Protein AF-A0A3P8J5N1-F1 (afdb_monomer)

Foldseek 3Di:
DDDDDDDDDDDPDPVVVVVVVVVVVVVVVVVPPPPDWKKWWWKQWPPQGTKIWIGDPQQWIKIDGDPDIWIFSHWDWDADPVRQIWIWTATPQRKIWIARPVVRWIWIDDPPDPDIITIDTPDMDTDDPDPDDDDDDDDD

Structure (mmCIF, N/CA/C/O backbone):
data_AF-A0A3P8J5N1-F1
#
_entry.id   AF-A0A3P8J5N1-F1
#
loop_
_atom_site.group_PDB
_atom_site.id
_atom_site.type_symbol
_atom_site.label_atom_id
_atom_site.label_alt_id
_atom_site.label_comp_id
_atom_site.label_asym_id
_atom_site.label_entity_id
_atom_site.label_seq_id
_atom_site.pdbx_PDB_ins_code
_atom_site.Cartn_x
_atom_site.Cartn_y
_atom_site.Cartn_z
_atom_site.occupancy
_atom_site.B_iso_or_equiv
_atom_site.auth_seq_id
_atom_site.auth_comp_id
_atom_site.auth_asym_id
_atom_site.auth_atom_id
_atom_site.pdbx_PDB_model_num
ATOM 1 N N . MET A 1 1 ? 59.533 19.327 -30.956 1.00 40.34 1 MET A N 1
ATOM 2 C CA . MET A 1 1 ? 58.237 19.207 -30.254 1.00 40.34 1 MET A CA 1
ATOM 3 C C . MET A 1 1 ? 58.450 19.691 -28.824 1.00 40.34 1 MET A C 1
ATOM 5 O O . MET A 1 1 ? 58.924 18.932 -27.988 1.00 40.34 1 MET A O 1
ATOM 9 N N . GLU A 1 2 ? 58.251 20.990 -28.594 1.00 35.62 2 GLU A N 1
ATOM 10 C CA . GLU A 1 2 ? 58.437 21.654 -27.295 1.00 35.62 2 GLU A CA 1
ATOM 11 C C . GLU A 1 2 ? 57.293 21.312 -26.334 1.00 35.62 2 GLU A C 1
ATOM 13 O O . GLU A 1 2 ? 56.121 21.340 -26.710 1.00 35.62 2 GLU A O 1
ATOM 18 N N . ARG A 1 3 ? 57.631 20.986 -25.081 1.00 39.69 3 ARG A N 1
ATOM 19 C CA . ARG A 1 3 ? 56.654 20.823 -24.001 1.00 39.69 3 ARG A CA 1
ATOM 20 C C . ARG A 1 3 ? 56.365 22.188 -23.378 1.00 39.69 3 ARG A C 1
ATOM 22 O O . ARG A 1 3 ? 57.229 22.752 -22.716 1.00 39.69 3 ARG A O 1
ATOM 29 N N . TYR A 1 4 ? 55.143 22.683 -23.552 1.00 40.16 4 TYR A N 1
ATOM 30 C CA . TYR A 1 4 ? 54.635 23.831 -22.803 1.00 40.16 4 TYR A CA 1
ATOM 31 C C . TYR A 1 4 ? 54.429 23.448 -21.331 1.00 40.16 4 TYR A C 1
ATOM 33 O O . TYR A 1 4 ? 53.629 22.567 -21.014 1.00 40.16 4 TYR A O 1
ATOM 41 N N . VAL A 1 5 ? 55.145 24.122 -20.431 1.00 48.50 5 VAL A N 1
ATOM 42 C CA . VAL A 1 5 ? 54.901 24.100 -18.982 1.00 48.50 5 VAL A CA 1
ATOM 43 C C . VAL A 1 5 ? 53.984 25.278 -18.652 1.00 48.50 5 VAL A C 1
ATOM 45 O O . VAL A 1 5 ? 54.343 26.429 -18.887 1.00 48.50 5 VAL A O 1
ATOM 48 N N . ILE A 1 6 ? 52.790 25.000 -18.128 1.00 48.62 6 ILE A N 1
ATOM 49 C CA . ILE A 1 6 ? 51.822 26.019 -17.695 1.00 48.62 6 ILE A CA 1
ATOM 50 C C . ILE A 1 6 ? 52.095 26.333 -16.213 1.00 48.62 6 ILE A C 1
ATOM 52 O O . ILE A 1 6 ? 52.057 25.406 -15.401 1.00 48.62 6 ILE A O 1
ATOM 56 N N . PRO A 1 7 ? 52.348 27.592 -15.811 1.00 45.59 7 PRO A N 1
ATOM 57 C CA . PRO A 1 7 ? 52.518 27.926 -14.404 1.00 45.59 7 PRO A CA 1
ATOM 58 C C . PRO A 1 7 ? 51.145 28.070 -13.731 1.00 45.59 7 PRO A C 1
ATOM 60 O O . PRO A 1 7 ? 50.297 28.852 -14.165 1.00 45.59 7 PRO A O 1
ATOM 63 N N . LEU A 1 8 ? 50.923 27.335 -12.641 1.00 45.78 8 LEU A N 1
ATOM 64 C CA . LEU A 1 8 ? 49.760 27.523 -11.774 1.00 45.78 8 LEU A CA 1
ATOM 65 C C . LEU A 1 8 ? 49.942 28.809 -10.954 1.00 45.78 8 LEU A C 1
ATOM 67 O O . LEU A 1 8 ? 50.757 28.883 -10.036 1.00 45.78 8 LEU A O 1
ATOM 71 N N . LYS A 1 9 ? 49.175 29.842 -11.309 1.00 46.34 9 LYS A N 1
ATOM 72 C CA . LYS A 1 9 ? 49.097 31.117 -10.589 1.00 46.34 9 LYS A CA 1
ATOM 73 C C . LYS A 1 9 ? 48.248 30.931 -9.325 1.00 46.34 9 LYS A C 1
ATOM 75 O O . LYS A 1 9 ? 47.024 30.879 -9.403 1.00 46.34 9 LYS A O 1
ATOM 80 N N . ASN A 1 10 ? 48.891 30.849 -8.160 1.00 53.06 10 ASN A N 1
ATOM 81 C CA . ASN A 1 10 ? 48.206 30.874 -6.866 1.00 53.06 10 ASN A CA 1
ATOM 82 C C . ASN A 1 10 ? 47.587 32.261 -6.630 1.00 53.06 10 ASN A C 1
ATOM 84 O O . ASN A 1 10 ? 48.298 33.243 -6.426 1.00 53.06 10 ASN A O 1
ATOM 88 N N . SER A 1 11 ? 46.257 32.336 -6.664 1.00 55.12 11 SER A N 1
ATOM 89 C CA . SER A 1 11 ? 45.494 33.534 -6.302 1.00 55.12 11 SER A CA 1
ATOM 90 C C . SER A 1 11 ? 45.096 33.456 -4.820 1.00 55.12 11 SER A C 1
ATOM 92 O O . SER A 1 11 ? 44.569 32.421 -4.406 1.00 55.12 11 SER A O 1
ATOM 94 N N . PRO A 1 12 ? 45.302 34.502 -3.997 1.00 57.34 12 PRO A N 1
ATOM 95 C CA . PRO A 1 12 ? 44.881 34.486 -2.601 1.00 57.34 12 PRO A CA 1
ATOM 96 C C . PRO A 1 12 ? 43.357 34.636 -2.533 1.00 57.34 12 PRO A C 1
ATOM 98 O O . PRO A 1 12 ? 42.808 35.726 -2.695 1.00 57.34 12 PRO A O 1
ATOM 101 N N . VAL A 1 13 ? 42.647 33.530 -2.319 1.00 62.47 13 VAL A N 1
ATOM 102 C CA . VAL A 1 13 ? 41.206 33.565 -2.049 1.00 62.47 13 VAL A CA 1
ATOM 103 C C . VAL A 1 13 ? 40.986 34.309 -0.729 1.00 62.47 13 VAL A C 1
ATOM 105 O O . VAL A 1 13 ? 41.476 33.897 0.322 1.00 62.47 13 VAL A O 1
ATOM 108 N N . ASN A 1 14 ? 40.252 35.424 -0.771 1.00 66.75 14 ASN A N 1
ATOM 109 C CA . ASN A 1 14 ? 39.887 36.185 0.421 1.00 66.75 14 ASN A CA 1
ATOM 110 C C . ASN A 1 14 ? 38.872 35.374 1.242 1.00 66.75 14 ASN A C 1
ATOM 112 O O . ASN A 1 14 ? 37.668 35.387 0.972 1.00 66.75 14 ASN A O 1
ATOM 116 N N . TYR A 1 15 ? 39.380 34.647 2.237 1.00 67.50 15 TYR A N 1
ATOM 117 C CA . TYR A 1 15 ? 38.618 33.686 3.035 1.00 67.50 15 TYR A CA 1
ATOM 118 C C . TYR A 1 15 ? 37.354 34.288 3.677 1.00 67.50 15 TYR A C 1
ATOM 120 O O . TYR A 1 15 ? 36.358 33.586 3.834 1.00 67.50 15 TYR A O 1
ATOM 128 N N . LYS A 1 16 ? 37.342 35.596 3.986 1.00 66.12 16 LYS A N 1
ATOM 129 C CA . LYS A 1 16 ? 36.171 36.283 4.563 1.00 66.12 16 LYS A CA 1
ATOM 130 C C . LYS A 1 16 ? 35.008 36.396 3.580 1.00 66.12 16 LYS A C 1
ATOM 132 O O . LYS A 1 16 ? 33.851 36.277 3.982 1.00 66.12 16 LYS A O 1
ATOM 137 N N . ILE A 1 17 ? 35.309 36.634 2.305 1.00 70.12 17 ILE A N 1
ATOM 138 C CA . ILE A 1 17 ? 34.301 36.731 1.243 1.00 70.12 17 ILE A CA 1
ATOM 139 C C . ILE A 1 17 ? 33.722 35.339 0.976 1.00 70.12 17 ILE A C 1
ATOM 141 O O . ILE A 1 17 ? 32.504 35.177 0.937 1.00 70.12 17 ILE A O 1
ATOM 145 N N . PHE A 1 18 ? 34.584 34.321 0.915 1.00 69.25 18 PHE A N 1
ATOM 146 C CA . PHE A 1 18 ? 34.182 32.924 0.740 1.00 69.25 18 PHE A CA 1
ATOM 147 C C . PHE A 1 18 ? 33.252 32.429 1.865 1.00 69.25 18 PHE A C 1
ATOM 149 O O . PHE A 1 18 ? 32.214 31.828 1.593 1.00 69.25 18 PHE A O 1
ATOM 156 N N . MET A 1 19 ? 33.550 32.766 3.125 1.00 70.31 19 MET A N 1
ATOM 157 C CA . MET A 1 19 ? 32.730 32.361 4.277 1.00 70.31 19 MET A CA 1
ATOM 158 C C . MET A 1 19 ? 31.331 33.004 4.279 1.00 70.31 19 MET A C 1
ATOM 160 O O . MET A 1 19 ? 30.352 32.350 4.636 1.00 70.31 19 MET A O 1
ATOM 164 N N . LYS A 1 20 ? 31.208 34.265 3.833 1.00 73.81 20 LYS A N 1
ATOM 165 C CA . LYS A 1 20 ? 29.906 34.944 3.679 1.00 73.81 20 LYS A CA 1
ATOM 166 C C . LYS A 1 20 ? 29.035 34.296 2.605 1.00 73.81 20 LYS A C 1
ATOM 168 O O . LYS A 1 20 ? 27.832 34.165 2.815 1.00 73.81 20 LYS A O 1
ATOM 173 N N . PHE A 1 21 ? 29.627 33.867 1.490 1.00 78.69 21 PHE A N 1
ATOM 174 C CA . PHE A 1 21 ? 28.886 33.168 0.439 1.00 78.69 21 PHE A CA 1
ATOM 175 C C . PHE A 1 21 ? 28.350 31.813 0.917 1.00 78.69 21 PHE A C 1
ATOM 177 O O . PHE A 1 21 ? 27.196 31.509 0.637 1.00 78.69 21 PHE A O 1
ATOM 184 N N . ILE A 1 22 ? 29.120 31.052 1.707 1.00 78.00 22 ILE A N 1
ATOM 185 C CA . ILE A 1 22 ? 28.660 29.779 2.301 1.00 78.00 22 ILE A CA 1
ATOM 186 C C . ILE A 1 22 ? 27.473 29.991 3.256 1.00 78.00 22 ILE A C 1
ATOM 188 O O . ILE A 1 22 ? 26.513 29.222 3.249 1.00 78.00 22 ILE A O 1
ATOM 192 N N . LEU A 1 23 ? 27.515 31.043 4.077 1.00 76.44 23 LEU A N 1
ATOM 193 C CA . LEU A 1 23 ? 26.412 31.379 4.984 1.00 76.44 23 LEU A CA 1
ATOM 194 C C . LEU A 1 23 ? 25.136 31.761 4.220 1.00 76.44 23 LEU A C 1
ATOM 196 O O . LEU A 1 23 ? 24.050 31.315 4.591 1.00 76.44 23 LEU A O 1
ATOM 200 N N . LEU A 1 24 ? 25.262 32.540 3.139 1.00 77.19 24 LEU A N 1
ATOM 201 C CA . LEU A 1 24 ? 24.116 32.933 2.316 1.00 77.19 24 LEU A CA 1
ATOM 202 C C . LEU A 1 24 ? 23.488 31.736 1.585 1.00 77.19 24 LEU A C 1
ATOM 204 O O . LEU A 1 24 ? 22.264 31.620 1.547 1.00 77.19 24 LEU A O 1
ATOM 208 N N . THR A 1 25 ? 24.303 30.834 1.029 1.00 74.94 25 THR A N 1
ATOM 209 C CA . THR A 1 25 ? 23.797 29.647 0.319 1.00 74.94 25 THR A CA 1
ATOM 210 C C . THR A 1 25 ? 23.135 28.644 1.264 1.00 74.94 25 THR A C 1
ATOM 212 O O . THR A 1 25 ? 22.118 28.055 0.900 1.00 74.94 25 THR A O 1
ATOM 215 N N . SER A 1 26 ? 23.635 28.506 2.497 1.00 75.31 26 SER A N 1
ATOM 216 C CA . SER A 1 26 ? 23.000 27.690 3.543 1.00 75.31 26 SER A CA 1
ATOM 217 C C . SER A 1 26 ? 21.597 28.195 3.907 1.00 75.31 26 SER A C 1
ATOM 219 O O . SER A 1 26 ? 20.649 27.411 3.982 1.00 75.31 26 SER A O 1
ATOM 221 N N . LEU A 1 27 ? 21.428 29.515 4.057 1.00 74.62 27 LEU A N 1
ATOM 222 C CA . LEU A 1 27 ? 20.147 30.108 4.453 1.00 74.62 27 LEU A CA 1
ATOM 223 C C . LEU A 1 27 ? 19.061 29.945 3.374 1.00 74.62 27 LEU A C 1
ATOM 225 O O . LEU A 1 27 ? 17.898 29.723 3.700 1.00 74.62 27 LEU A O 1
ATOM 229 N N . ILE A 1 28 ? 19.442 29.998 2.094 1.00 72.69 28 ILE A N 1
ATOM 230 C CA . ILE A 1 28 ? 18.522 29.791 0.963 1.00 72.69 28 ILE A CA 1
ATOM 231 C C . ILE A 1 28 ? 18.092 28.315 0.859 1.00 72.69 28 ILE A C 1
ATOM 233 O O . ILE A 1 28 ? 16.948 28.032 0.505 1.00 72.69 28 ILE A O 1
ATOM 237 N N . GLY A 1 29 ? 18.965 27.369 1.225 1.00 65.94 29 GLY A N 1
ATOM 238 C CA . GLY A 1 29 ? 18.667 25.933 1.176 1.00 65.94 29 GLY A CA 1
ATOM 239 C C . GLY A 1 29 ? 17.560 25.473 2.135 1.00 65.94 29 GLY A C 1
ATOM 240 O O . GLY A 1 29 ? 16.858 24.509 1.836 1.00 65.94 29 GLY A O 1
ATOM 241 N N . LEU A 1 30 ? 17.346 26.171 3.257 1.00 63.22 30 LEU A N 1
ATOM 242 C CA . LEU A 1 30 ? 16.352 25.778 4.268 1.00 63.22 30 LEU A CA 1
ATOM 243 C C . LEU A 1 30 ? 14.899 25.914 3.777 1.00 63.22 30 LEU A C 1
ATOM 245 O O . LEU A 1 30 ? 14.046 25.118 4.177 1.00 63.22 30 LEU A O 1
ATOM 249 N N . PHE A 1 31 ? 14.622 26.858 2.870 1.00 60.91 31 PHE A N 1
ATOM 250 C CA . PHE A 1 31 ? 13.277 27.107 2.331 1.00 60.91 31 PHE A CA 1
ATOM 251 C C . PHE A 1 31 ? 12.819 26.077 1.288 1.00 60.91 31 PHE A C 1
ATOM 253 O O . PHE A 1 31 ? 11.641 26.046 0.942 1.00 60.91 31 PHE A O 1
ATOM 260 N N . LEU A 1 32 ? 13.723 25.222 0.801 1.00 58.84 32 LEU A N 1
ATOM 261 C CA . LEU A 1 32 ? 13.417 24.174 -0.179 1.00 58.84 32 LEU A CA 1
ATOM 262 C C . LEU A 1 32 ? 13.146 22.810 0.467 1.00 58.84 32 LEU A C 1
ATOM 264 O O . LEU A 1 32 ? 13.015 21.814 -0.245 1.00 58.84 32 LEU A O 1
ATOM 268 N N . SER A 1 33 ? 13.061 22.739 1.799 1.00 57.31 33 SER A N 1
ATOM 269 C CA . SER A 1 33 ? 12.711 21.491 2.477 1.00 57.31 33 SER A CA 1
ATOM 270 C C . SER A 1 33 ? 11.308 21.065 2.029 1.00 57.31 33 SER A C 1
ATOM 272 O O . SER A 1 33 ? 10.351 21.796 2.298 1.00 57.31 33 SER A O 1
ATOM 274 N N . PRO A 1 34 ? 11.149 19.921 1.333 1.00 57.09 34 PRO A N 1
ATOM 275 C CA . PRO A 1 34 ? 9.841 19.485 0.881 1.00 57.09 34 PRO A CA 1
ATOM 276 C C . PRO A 1 34 ? 8.953 19.317 2.107 1.00 57.09 34 PRO A C 1
ATOM 278 O O . PRO A 1 34 ? 9.303 18.602 3.045 1.00 57.09 34 PRO A O 1
ATOM 281 N N . ALA A 1 35 ? 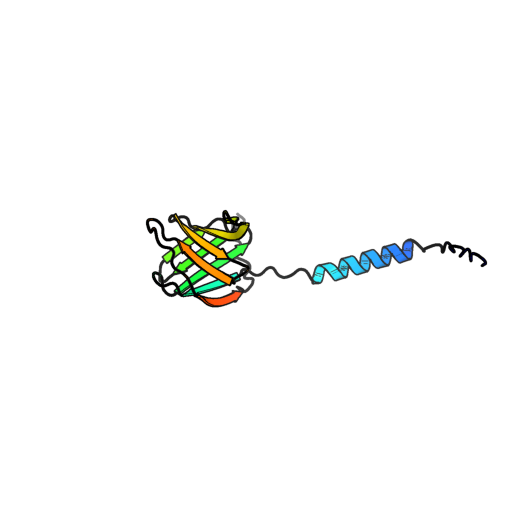7.805 19.987 2.105 1.00 62.25 35 ALA A N 1
ATOM 282 C CA . ALA A 1 35 ? 6.783 19.759 3.104 1.00 62.25 35 ALA A CA 1
ATOM 283 C C . ALA A 1 35 ? 6.355 18.293 2.950 1.00 62.25 35 ALA A C 1
ATOM 285 O O . ALA A 1 35 ? 5.790 17.900 1.927 1.00 62.25 35 ALA A O 1
ATOM 286 N N . TRP A 1 36 ? 6.760 17.443 3.893 1.00 63.12 36 TRP A N 1
ATOM 287 C CA . TRP A 1 36 ? 6.654 16.012 3.684 1.00 63.12 36 TRP A CA 1
ATOM 288 C C . TRP A 1 36 ? 5.203 15.563 3.775 1.00 63.12 36 TRP A C 1
ATOM 290 O O . TRP A 1 36 ? 4.634 15.428 4.859 1.00 63.12 36 TRP A O 1
ATOM 300 N N . ALA A 1 37 ? 4.609 15.292 2.629 1.00 67.75 37 ALA A N 1
ATOM 301 C CA . ALA A 1 37 ? 3.213 14.945 2.569 1.00 67.75 37 ALA A CA 1
ATOM 302 C C . ALA A 1 37 ? 3.017 13.421 2.645 1.00 67.75 37 ALA A C 1
ATOM 304 O O . ALA A 1 37 ? 3.765 12.644 2.050 1.00 67.75 37 ALA A O 1
ATOM 305 N N . SER A 1 38 ? 2.030 12.992 3.434 1.00 87.25 38 SER A N 1
ATOM 306 C CA . SER A 1 38 ? 1.628 11.581 3.488 1.00 87.25 38 SER A CA 1
ATOM 307 C C . SER A 1 38 ? 0.918 11.226 2.186 1.00 87.25 38 SER A C 1
ATOM 309 O O . SER A 1 38 ? 0.217 12.064 1.628 1.00 87.25 38 SER A O 1
ATOM 311 N N . THR A 1 39 ? 1.076 10.007 1.687 1.00 92.56 39 THR A N 1
ATOM 312 C CA . THR A 1 39 ? 0.509 9.606 0.391 1.00 92.56 39 THR A CA 1
ATOM 313 C C . THR A 1 39 ? -0.540 8.526 0.557 1.00 92.56 39 THR A C 1
ATOM 315 O O . THR A 1 39 ? -0.562 7.801 1.550 1.00 92.56 39 THR A O 1
ATOM 318 N N . ALA A 1 40 ? -1.419 8.405 -0.423 1.00 95.44 40 ALA A N 1
ATOM 319 C CA . ALA A 1 40 ? -2.376 7.328 -0.532 1.00 95.44 40 ALA A CA 1
ATOM 320 C C . ALA A 1 40 ? -2.406 6.800 -1.957 1.00 95.44 40 ALA A C 1
ATOM 322 O O . ALA A 1 40 ? -2.249 7.548 -2.922 1.00 95.44 40 ALA A O 1
ATOM 323 N N . VAL A 1 41 ? -2.642 5.500 -2.074 1.00 97.06 41 VAL A N 1
ATOM 324 C CA . VAL A 1 41 ? -2.992 4.863 -3.337 1.00 97.06 41 VAL A CA 1
ATOM 325 C C . VAL A 1 41 ? -4.324 4.150 -3.163 1.00 97.06 41 VAL A C 1
ATOM 327 O O . VAL A 1 41 ? -4.504 3.377 -2.220 1.00 97.06 41 VAL A O 1
ATOM 330 N N . LYS A 1 42 ? -5.265 4.435 -4.057 1.00 97.94 42 LYS A N 1
ATOM 331 C CA . LYS A 1 42 ? -6.531 3.722 -4.172 1.00 97.94 42 LYS A CA 1
ATOM 332 C C . LYS A 1 42 ? -6.363 2.613 -5.200 1.00 97.94 42 LYS A C 1
ATOM 334 O O . LYS A 1 42 ? -5.963 2.861 -6.337 1.00 97.94 42 LYS A O 1
ATOM 339 N N . LEU A 1 43 ? -6.638 1.392 -4.777 1.00 97.94 43 LEU A N 1
ATOM 340 C CA . LEU A 1 43 ? -6.459 0.163 -5.530 1.00 97.94 43 LEU A CA 1
ATOM 341 C C . LEU A 1 43 ? -7.820 -0.480 -5.800 1.00 97.94 43 LEU A C 1
ATOM 343 O O . LEU A 1 43 ? -8.681 -0.504 -4.924 1.00 97.94 43 LEU A O 1
ATOM 347 N N . SER A 1 44 ? -7.983 -1.034 -6.997 1.00 97.12 44 SER A N 1
ATOM 348 C CA . SER A 1 44 ? -9.072 -1.932 -7.370 1.00 97.12 44 SER A CA 1
ATOM 349 C C . SER A 1 44 ? -8.562 -3.366 -7.315 1.00 97.12 44 SER A C 1
ATOM 351 O O . SER A 1 44 ? -7.767 -3.752 -8.167 1.00 97.12 44 SER A O 1
ATOM 353 N N . CYS A 1 45 ? -8.996 -4.142 -6.332 1.00 95.44 45 CYS A N 1
ATOM 354 C CA . CYS A 1 45 ? -8.677 -5.561 -6.167 1.00 95.44 45 CYS A CA 1
ATOM 355 C C . CYS A 1 45 ? -9.925 -6.410 -6.461 1.00 95.44 45 CYS A C 1
ATOM 357 O O . CYS A 1 45 ? -11.048 -5.937 -6.275 1.00 95.44 45 CYS A O 1
ATOM 359 N N . SER A 1 46 ? -9.758 -7.661 -6.881 1.00 92.94 46 SER A N 1
ATOM 360 C CA . SER A 1 46 ? -10.872 -8.561 -7.210 1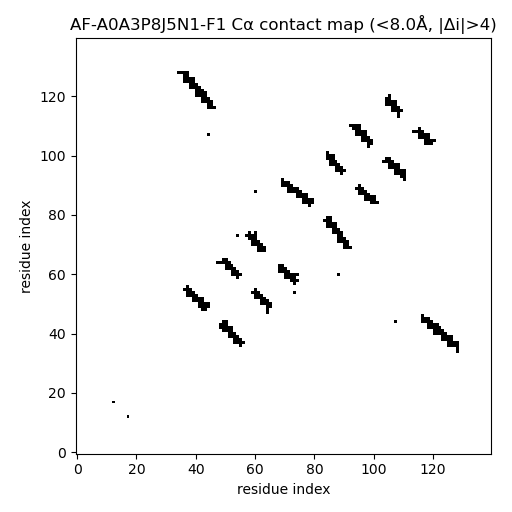.00 92.94 46 SER A CA 1
ATOM 361 C C . SER A 1 46 ? -11.736 -8.890 -5.987 1.00 92.94 46 SER A C 1
ATOM 363 O O . SER A 1 46 ? -12.962 -8.888 -6.080 1.00 92.94 46 SER A O 1
ATOM 365 N N . LEU A 1 47 ? -11.114 -9.137 -4.828 1.00 90.44 47 LEU A N 1
ATOM 366 C CA . LEU A 1 47 ? -11.819 -9.549 -3.604 1.00 90.44 47 LEU A CA 1
ATOM 367 C C . LEU A 1 47 ? -12.362 -8.365 -2.797 1.00 90.44 47 LEU A C 1
ATOM 369 O O . LEU A 1 47 ? -13.529 -8.350 -2.413 1.00 90.44 47 LEU A O 1
ATOM 373 N N . ARG A 1 48 ? -11.523 -7.358 -2.527 1.00 89.88 48 ARG A N 1
ATOM 374 C CA . ARG A 1 48 ? -11.898 -6.198 -1.690 1.00 89.88 48 ARG A CA 1
ATOM 375 C C . ARG A 1 48 ? -12.412 -4.989 -2.466 1.00 89.88 48 ARG A C 1
ATOM 377 O O . ARG A 1 48 ? -12.727 -3.977 -1.843 1.00 89.88 48 ARG A O 1
ATOM 384 N N . GLN A 1 49 ? -12.509 -5.086 -3.792 1.00 92.88 49 GLN A N 1
ATOM 385 C CA . GLN A 1 49 ? -12.920 -3.986 -4.663 1.00 92.88 49 GLN A CA 1
ATOM 386 C C . GLN A 1 49 ? -12.029 -2.757 -4.425 1.00 92.88 49 GLN A C 1
ATOM 388 O O . GLN A 1 49 ? -10.841 -2.803 -4.720 1.00 92.88 49 GLN A O 1
ATOM 393 N N . SER A 1 50 ? -12.564 -1.675 -3.857 1.00 96.62 50 SER A N 1
ATOM 394 C CA . SER A 1 50 ? -11.818 -0.445 -3.586 1.00 96.62 50 SER A CA 1
ATOM 395 C C . SER A 1 50 ? -11.079 -0.502 -2.245 1.00 96.62 50 SER A C 1
ATOM 397 O O . SER A 1 50 ? -11.697 -0.412 -1.181 1.00 96.62 50 SER A O 1
ATOM 399 N N . VAL A 1 51 ? -9.748 -0.534 -2.298 1.00 97.62 51 VAL A N 1
ATOM 400 C CA . VAL A 1 51 ? -8.860 -0.500 -1.129 1.00 97.62 51 VAL A CA 1
ATOM 401 C C . VAL A 1 51 ? -7.983 0.745 -1.172 1.00 97.62 51 VAL A C 1
ATOM 403 O O . VAL A 1 51 ? -7.244 0.955 -2.127 1.00 97.62 51 VAL A O 1
ATOM 406 N N . THR A 1 52 ? -7.999 1.551 -0.117 1.00 98.06 52 THR A N 1
ATOM 407 C CA . THR A 1 52 ? -7.079 2.684 0.031 1.00 98.06 52 THR A CA 1
ATOM 408 C C . THR A 1 52 ? -5.931 2.297 0.946 1.00 98.06 52 THR A C 1
ATOM 410 O O . THR A 1 52 ? -6.156 1.915 2.095 1.00 98.06 52 THR A O 1
ATOM 413 N N . ILE A 1 53 ? -4.705 2.435 0.447 1.00 97.25 53 ILE A N 1
ATOM 414 C CA . ILE A 1 53 ? -3.470 2.225 1.198 1.00 97.25 53 ILE A CA 1
ATOM 415 C C . ILE A 1 53 ? -2.822 3.577 1.449 1.00 97.25 53 ILE A C 1
ATOM 417 O O . ILE A 1 53 ? -2.329 4.219 0.519 1.00 97.25 53 ILE A O 1
ATOM 421 N N . SER A 1 54 ? -2.792 3.992 2.707 1.00 95.62 54 SER A N 1
ATOM 422 C CA . SER A 1 54 ? -2.212 5.264 3.128 1.00 95.62 54 SER A CA 1
ATOM 423 C C . SER A 1 54 ? -0.836 5.035 3.737 1.00 95.62 54 SER A C 1
ATOM 425 O O . SER A 1 54 ? -0.629 4.101 4.512 1.00 95.62 54 SER A O 1
ATOM 427 N N . ARG A 1 55 ? 0.120 5.895 3.401 1.00 93.19 55 ARG A N 1
ATOM 428 C CA . ARG A 1 55 ? 1.501 5.861 3.877 1.00 93.19 55 ARG A CA 1
ATOM 429 C C . ARG A 1 55 ? 1.808 7.179 4.564 1.00 93.19 55 ARG A C 1
ATOM 431 O O . ARG A 1 55 ? 1.773 8.240 3.942 1.00 93.19 55 ARG A O 1
ATOM 438 N N . PHE A 1 56 ? 2.119 7.081 5.845 1.00 88.50 56 PHE A N 1
ATOM 439 C CA . PHE A 1 56 ? 2.405 8.213 6.709 1.00 88.50 56 PHE A CA 1
ATOM 440 C C . PHE A 1 56 ? 3.868 8.201 7.145 1.00 88.50 56 PHE A C 1
ATOM 442 O O . PHE A 1 56 ? 4.610 7.231 6.947 1.00 88.50 56 PHE A O 1
ATOM 449 N N . HIS A 1 57 ? 4.269 9.293 7.789 1.00 78.56 57 HIS A N 1
ATOM 450 C CA . HIS A 1 57 ? 5.561 9.395 8.460 1.00 78.56 57 HIS A CA 1
ATOM 451 C C . HIS A 1 57 ? 5.754 8.326 9.531 1.00 78.56 57 HIS A C 1
ATOM 453 O O . HIS A 1 57 ? 4.807 7.696 9.997 1.00 78.56 57 HIS A O 1
ATOM 459 N N . TYR A 1 58 ? 7.016 8.121 9.911 1.00 79.00 58 TYR A N 1
ATOM 460 C CA . TYR A 1 58 ? 7.413 7.187 10.972 1.00 79.00 58 TYR A CA 1
ATOM 461 C C . TYR A 1 58 ? 7.049 5.722 10.700 1.00 79.00 58 TYR A C 1
ATOM 463 O O . TYR A 1 58 ? 6.807 4.954 11.626 1.00 79.00 58 TYR A O 1
ATOM 471 N N . LYS A 1 59 ? 7.071 5.313 9.422 1.00 85.06 59 LYS A N 1
ATOM 472 C CA . LYS A 1 59 ? 6.795 3.930 8.997 1.00 85.06 59 LYS A CA 1
ATOM 473 C C . LYS A 1 59 ? 5.409 3.461 9.455 1.00 85.06 59 LYS A C 1
ATOM 475 O O . LYS A 1 59 ? 5.258 2.327 9.893 1.00 85.06 59 LYS A O 1
ATOM 480 N N . LEU A 1 60 ? 4.397 4.317 9.340 1.00 91.06 60 LEU A N 1
ATOM 481 C CA . LEU A 1 60 ? 3.006 3.917 9.511 1.00 91.06 60 LEU A CA 1
ATOM 482 C C . LEU A 1 60 ? 2.360 3.726 8.138 1.00 91.06 60 LEU A C 1
ATOM 484 O O . LEU A 1 60 ? 2.482 4.560 7.238 1.00 91.06 60 LEU A O 1
ATOM 488 N N . SER A 1 61 ? 1.662 2.612 7.966 1.00 95.25 61 SER A N 1
ATOM 489 C CA . SER A 1 61 ? 0.780 2.405 6.822 1.00 95.25 61 SER A CA 1
ATOM 490 C C . SER A 1 61 ? -0.582 1.950 7.301 1.00 95.25 61 SER A C 1
ATOM 492 O O . SER A 1 61 ? -0.685 1.232 8.294 1.00 95.25 61 SER A O 1
ATOM 494 N N . THR A 1 62 ? -1.626 2.384 6.610 1.00 96.25 62 THR A N 1
ATOM 495 C CA . THR A 1 62 ? -2.997 1.984 6.910 1.00 96.25 62 THR A CA 1
ATOM 496 C C . THR A 1 62 ? -3.672 1.465 5.656 1.00 96.25 62 THR A C 1
ATOM 498 O O . THR A 1 62 ? -3.250 1.751 4.534 1.00 96.25 62 THR A O 1
ATOM 501 N N . MET A 1 63 ? -4.705 0.664 5.864 1.00 97.12 63 MET A N 1
ATOM 502 C CA . MET A 1 63 ? -5.538 0.109 4.815 1.00 97.12 63 MET A CA 1
ATOM 503 C C . MET A 1 63 ? -7.000 0.307 5.195 1.00 97.12 63 MET A C 1
ATOM 505 O O . MET A 1 63 ? -7.398 -0.075 6.294 1.00 97.12 63 MET A O 1
ATOM 509 N N . LYS A 1 64 ? -7.796 0.861 4.279 1.00 97.25 64 LYS A N 1
ATOM 510 C CA . LYS A 1 64 ? -9.254 0.982 4.415 1.00 97.25 64 LYS A CA 1
ATOM 511 C C . LYS 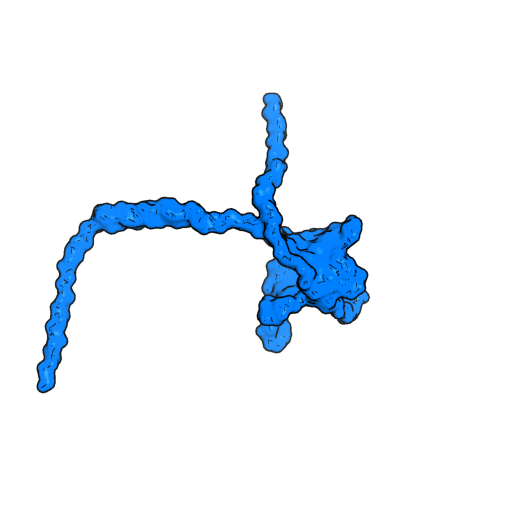A 1 64 ? -9.951 0.361 3.208 1.00 97.25 64 LYS A C 1
ATOM 513 O O . LYS A 1 64 ? -9.561 0.632 2.075 1.00 97.25 64 LYS A O 1
ATOM 518 N N . TRP A 1 65 ? -10.990 -0.430 3.452 1.00 96.12 65 TRP A N 1
ATOM 519 C CA . TRP A 1 65 ? -11.910 -0.937 2.427 1.00 96.12 65 TRP A CA 1
ATOM 520 C C . TRP A 1 65 ? -13.299 -1.074 3.050 1.00 96.12 65 TRP A C 1
ATOM 522 O O . TRP A 1 65 ? -13.421 -1.597 4.157 1.00 96.12 65 TRP A O 1
ATOM 532 N N . GLY A 1 66 ? -14.338 -0.559 2.388 1.00 94.38 66 GLY A N 1
ATOM 533 C CA . GLY A 1 66 ? -15.657 -0.406 3.015 1.00 94.38 66 GLY A CA 1
ATOM 534 C C . GLY A 1 66 ? -15.556 0.214 4.422 1.00 94.38 66 GLY A C 1
ATOM 535 O O . GLY A 1 66 ? -14.870 1.225 4.627 1.00 94.38 66 GLY A O 1
ATOM 536 N N . GLU A 1 67 ? -16.158 -0.459 5.403 1.00 95.31 67 GLU A N 1
ATOM 537 C CA . GLU A 1 67 ? -16.130 -0.081 6.826 1.00 95.31 67 GLU A CA 1
ATOM 538 C C . GLU A 1 67 ? -14.937 -0.653 7.612 1.00 95.31 67 GLU A C 1
ATOM 54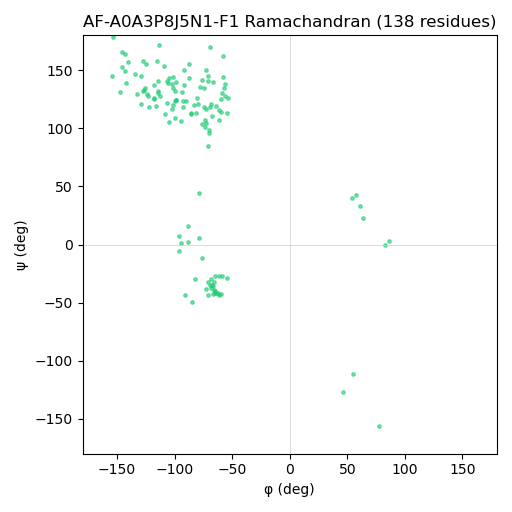0 O O . GLU A 1 67 ? -14.796 -0.412 8.809 1.00 95.31 67 GLU A O 1
ATOM 545 N N . HIS A 1 68 ? -14.034 -1.385 6.959 1.00 96.06 68 HIS A N 1
ATOM 546 C CA . HIS A 1 68 ? -12.890 -2.006 7.615 1.00 96.06 68 HIS A CA 1
ATOM 547 C C . HIS A 1 68 ? -11.650 -1.115 7.590 1.00 96.06 68 HIS A C 1
ATOM 549 O O . HIS A 1 68 ? -11.415 -0.349 6.649 1.00 96.06 68 HIS A O 1
ATOM 555 N N . PHE A 1 69 ? -10.818 -1.266 8.621 1.00 96.31 69 PHE A N 1
ATOM 556 C CA . PHE A 1 69 ? -9.5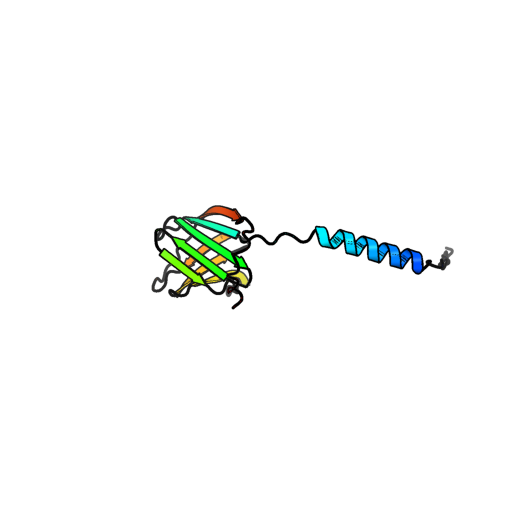73 -0.530 8.779 1.00 96.31 69 PHE A CA 1
ATOM 557 C C . PHE A 1 69 ? -8.481 -1.415 9.383 1.00 96.31 69 PHE A C 1
ATOM 559 O O . PHE A 1 69 ? -8.743 -2.197 10.296 1.00 96.31 69 PHE A O 1
ATOM 566 N N . GLN A 1 70 ? -7.258 -1.285 8.875 1.00 96.81 70 GLN A N 1
ATOM 567 C CA . GLN A 1 70 ? -6.078 -2.003 9.353 1.00 96.81 70 GLN A CA 1
ATOM 568 C C . GLN A 1 70 ? -4.848 -1.100 9.368 1.00 96.81 70 GLN A C 1
ATOM 570 O O . GLN A 1 70 ? -4.757 -0.125 8.618 1.00 96.81 70 GLN A O 1
ATOM 575 N N . VAL A 1 71 ? -3.874 -1.462 10.202 1.00 96.00 71 VAL A N 1
ATOM 576 C CA . VAL A 1 71 ? -2.597 -0.753 10.347 1.00 96.00 71 VAL A CA 1
ATOM 577 C C . VAL A 1 71 ? -1.414 -1.694 10.123 1.00 96.00 71 VAL A C 1
ATOM 579 O O . VAL A 1 71 ? -1.515 -2.908 10.311 1.00 96.00 71 VAL A O 1
ATOM 582 N N . ALA A 1 72 ? -0.284 -1.123 9.723 1.00 96.50 72 ALA A N 1
ATOM 583 C CA . ALA A 1 72 ? 0.972 -1.810 9.459 1.00 96.50 72 ALA A CA 1
ATOM 584 C C . ALA A 1 72 ? 2.164 -0.924 9.844 1.00 96.50 72 ALA A C 1
ATOM 586 O O . ALA A 1 72 ? 2.099 0.306 9.756 1.00 96.50 72 ALA A O 1
ATOM 587 N N . SER A 1 73 ? 3.293 -1.551 10.189 1.00 90.19 73 SER A N 1
ATOM 588 C CA . SER A 1 73 ? 4.568 -0.869 10.485 1.00 90.19 73 SER A CA 1
ATOM 589 C C . SER A 1 73 ? 5.319 -0.453 9.207 1.00 90.19 73 SER A C 1
ATOM 591 O O . SER A 1 73 ? 6.528 -0.645 9.052 1.00 90.19 73 SER A O 1
ATOM 593 N N . GLY A 1 74 ? 4.582 0.115 8.255 1.00 89.50 74 GLY A N 1
ATOM 594 C CA . GLY A 1 74 ? 5.160 0.695 7.058 1.00 89.50 74 GLY A CA 1
ATOM 595 C C . GLY A 1 74 ? 5.565 -0.350 6.028 1.00 89.50 74 GLY A C 1
ATOM 596 O O . GLY A 1 74 ? 5.033 -1.459 5.965 1.00 89.50 74 GLY A O 1
ATOM 597 N N . MET A 1 75 ? 6.510 0.039 5.181 1.00 92.94 75 MET A N 1
ATOM 598 C CA . MET A 1 75 ? 6.925 -0.725 4.014 1.00 92.94 75 MET A CA 1
ATOM 599 C C . MET A 1 75 ? 8.367 -1.201 4.183 1.00 92.94 75 MET A C 1
ATOM 601 O O . MET A 1 75 ? 9.256 -0.408 4.499 1.00 92.94 75 MET A O 1
ATOM 605 N N . LYS A 1 76 ? 8.602 -2.493 3.961 1.00 95.12 76 LYS A N 1
ATOM 606 C CA . LYS A 1 76 ? 9.938 -3.101 3.948 1.00 95.12 76 LYS A CA 1
ATOM 607 C C . LYS A 1 76 ? 10.346 -3.396 2.509 1.00 95.12 76 LYS A C 1
ATOM 609 O O . LYS A 1 76 ? 9.505 -3.770 1.698 1.00 95.12 76 LYS A O 1
ATOM 614 N N . GLN A 1 77 ? 11.622 -3.216 2.195 1.00 96.00 77 GLN A N 1
ATOM 615 C CA . GLN A 1 77 ? 12.184 -3.606 0.901 1.00 96.00 77 GLN A CA 1
ATOM 616 C C . GLN A 1 77 ? 12.632 -5.067 0.963 1.00 96.00 77 GLN A C 1
ATOM 618 O O . GLN A 1 77 ? 13.102 -5.526 2.007 1.00 96.00 77 GLN A O 1
ATOM 623 N N . ALA A 1 78 ? 12.455 -5.787 -0.136 1.00 96.12 78 ALA A N 1
ATOM 624 C CA . ALA A 1 78 ? 12.848 -7.178 -0.299 1.00 96.12 78 ALA A CA 1
ATOM 625 C C . ALA A 1 78 ? 13.103 -7.470 -1.786 1.00 96.12 78 ALA A C 1
ATOM 627 O O . ALA A 1 78 ? 12.948 -6.596 -2.639 1.00 96.12 78 ALA A O 1
ATOM 628 N N . GLN A 1 79 ? 13.497 -8.701 -2.093 1.00 96.88 79 GLN A N 1
ATOM 629 C CA . GLN A 1 79 ? 13.738 -9.146 -3.461 1.00 96.88 79 GLN A CA 1
ATOM 630 C C . GLN A 1 79 ? 13.296 -10.596 -3.645 1.00 96.88 79 GLN A C 1
ATOM 632 O O . GLN A 1 79 ? 13.321 -11.389 -2.698 1.00 96.88 79 GLN A O 1
ATOM 637 N N . THR A 1 80 ? 12.853 -10.940 -4.853 1.00 94.75 80 THR A N 1
ATOM 638 C CA . THR A 1 80 ? 12.532 -12.326 -5.214 1.00 94.75 80 THR A CA 1
ATOM 639 C C . THR A 1 80 ? 13.812 -13.169 -5.294 1.00 94.75 80 THR A C 1
ATOM 641 O O . THR A 1 80 ? 14.926 -12.645 -5.306 1.00 94.75 80 THR A O 1
ATOM 644 N N . LYS A 1 81 ? 13.671 -14.498 -5.418 1.00 95.88 81 LYS A N 1
ATOM 645 C CA . LYS A 1 81 ? 14.813 -15.400 -5.677 1.00 95.88 81 LYS A CA 1
ATOM 646 C C . LYS A 1 81 ? 15.558 -15.064 -6.977 1.00 95.88 81 LYS A C 1
ATOM 648 O O . LYS A 1 81 ? 16.747 -15.329 -7.082 1.00 95.88 81 LYS A O 1
ATOM 653 N N . SER A 1 82 ? 14.863 -14.471 -7.948 1.00 96.38 82 SER A N 1
ATOM 654 C CA . SER A 1 82 ? 15.427 -13.983 -9.208 1.00 96.38 82 SER A CA 1
ATOM 655 C C . SER A 1 82 ? 15.930 -12.534 -9.129 1.00 96.38 82 SER A C 1
ATOM 657 O O . SER A 1 82 ? 16.151 -11.922 -10.166 1.00 96.38 82 SER A O 1
ATOM 659 N N . HIS A 1 83 ? 16.121 -11.988 -7.921 1.00 96.38 83 HIS A N 1
ATOM 660 C CA . HIS A 1 83 ? 16.624 -10.630 -7.664 1.00 96.38 83 HIS A CA 1
ATOM 661 C C . HIS A 1 83 ? 15.724 -9.489 -8.162 1.00 96.38 83 HIS A C 1
ATOM 663 O O . HIS A 1 83 ? 16.193 -8.368 -8.338 1.00 96.38 83 HIS A O 1
ATOM 669 N N . VAL A 1 84 ? 14.424 -9.734 -8.341 1.00 97.00 84 VAL A N 1
ATOM 670 C CA . VAL A 1 84 ? 13.476 -8.662 -8.675 1.00 97.00 84 VAL A CA 1
ATOM 671 C C . VAL A 1 84 ? 13.114 -7.906 -7.392 1.00 97.00 84 VAL A C 1
ATOM 673 O O . VAL A 1 84 ? 12.613 -8.540 -6.455 1.00 97.00 84 VAL A O 1
ATOM 676 N N . PRO A 1 85 ? 13.359 -6.586 -7.304 1.00 97.38 85 PRO A N 1
ATOM 677 C CA . PRO A 1 85 ? 13.063 -5.813 -6.107 1.00 97.38 85 PRO A CA 1
ATOM 678 C C . PRO A 1 85 ? 11.554 -5.643 -5.920 1.00 97.38 85 PRO A C 1
ATOM 6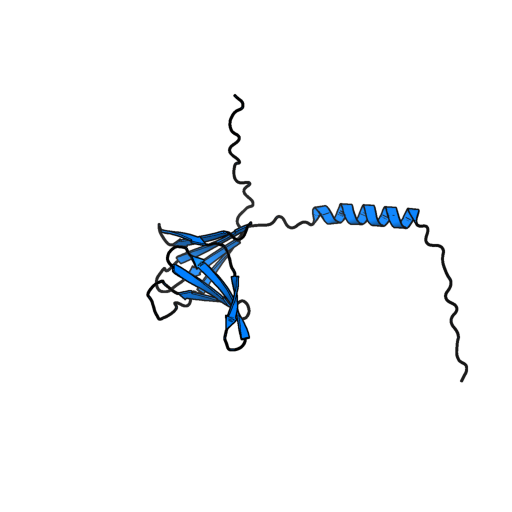80 O O . PRO A 1 85 ? 10.804 -5.384 -6.860 1.00 97.38 85 PRO A O 1
ATOM 683 N N . PHE A 1 86 ? 11.103 -5.735 -4.673 1.00 97.62 86 PHE A N 1
ATOM 684 C CA . PHE A 1 86 ? 9.730 -5.422 -4.304 1.00 97.62 86 PHE A CA 1
ATOM 685 C C . PHE A 1 86 ? 9.657 -4.798 -2.916 1.00 97.62 86 PHE A C 1
ATOM 687 O O . PHE A 1 86 ? 10.593 -4.807 -2.111 1.00 97.62 86 PHE A O 1
ATOM 694 N N . ARG A 1 87 ? 8.501 -4.220 -2.634 1.00 96.88 87 ARG A N 1
ATOM 695 C CA . ARG A 1 87 ? 8.167 -3.604 -1.361 1.00 96.88 87 ARG A CA 1
ATOM 696 C C . ARG A 1 87 ? 6.996 -4.348 -0.748 1.00 96.88 87 ARG A C 1
ATOM 698 O O . ARG A 1 87 ? 6.050 -4.665 -1.454 1.00 96.88 87 ARG A O 1
ATOM 705 N N . ILE A 1 88 ? 7.054 -4.610 0.551 1.00 97.19 88 ILE A N 1
ATOM 706 C CA . ILE A 1 88 ? 6.020 -5.347 1.277 1.00 97.19 88 ILE A CA 1
ATOM 707 C C . ILE A 1 88 ? 5.527 -4.565 2.488 1.00 97.19 88 ILE A C 1
ATOM 709 O O . ILE A 1 88 ? 6.322 -4.068 3.292 1.00 97.19 88 ILE A O 1
ATOM 713 N N . THR A 1 89 ? 4.210 -4.492 2.634 1.00 97.62 89 THR A N 1
ATOM 714 C CA . THR A 1 89 ? 3.522 -3.963 3.811 1.00 97.62 89 THR A CA 1
ATOM 715 C C . THR A 1 89 ? 2.725 -5.094 4.443 1.00 97.62 89 THR A C 1
ATOM 717 O O . THR A 1 89 ? 1.848 -5.650 3.792 1.00 97.62 89 THR A O 1
ATOM 720 N N . ARG A 1 90 ? 3.043 -5.425 5.700 1.00 97.00 90 ARG A N 1
ATOM 721 C CA . ARG A 1 90 ? 2.378 -6.492 6.463 1.00 97.00 90 ARG A CA 1
ATOM 722 C C . ARG A 1 90 ? 1.391 -5.898 7.455 1.00 97.00 90 ARG A C 1
ATOM 724 O O . ARG A 1 90 ? 1.811 -5.156 8.351 1.00 97.00 90 ARG A O 1
ATOM 731 N N . PHE A 1 91 ? 0.112 -6.194 7.283 1.00 97.06 91 PHE A N 1
ATOM 732 C CA . PHE A 1 91 ? -0.967 -5.704 8.135 1.00 97.06 91 PHE A CA 1
ATOM 733 C C . PHE A 1 91 ? -1.196 -6.621 9.337 1.00 97.06 91 PHE A C 1
ATOM 735 O O . PHE A 1 91 ? -0.874 -7.808 9.312 1.00 97.06 91 PHE A O 1
ATOM 742 N N . GLN A 1 92 ? -1.756 -6.068 10.416 1.00 95.88 92 GLN A N 1
ATOM 743 C CA . GLN A 1 92 ? -1.969 -6.816 11.663 1.00 95.88 92 GLN A CA 1
ATOM 744 C C . GLN A 1 92 ? -2.901 -8.025 11.517 1.00 95.88 92 GLN A C 1
ATOM 746 O O . GLN A 1 92 ? -2.763 -8.990 12.261 1.00 95.88 92 GLN A O 1
ATOM 751 N N . ASN A 1 93 ? -3.818 -8.004 10.551 1.00 94.19 93 ASN A N 1
ATOM 752 C CA . ASN A 1 93 ? -4.705 -9.129 10.257 1.00 94.19 93 ASN A CA 1
ATOM 753 C C . ASN A 1 93 ? -4.039 -10.258 9.441 1.00 94.19 93 ASN A C 1
ATOM 755 O O . ASN A 1 93 ? -4.722 -11.198 9.041 1.00 94.19 93 ASN A O 1
ATOM 759 N N . GLY A 1 94 ? -2.728 -10.174 9.191 1.00 95.38 94 GLY A N 1
ATOM 760 C CA . GLY A 1 94 ? -1.960 -11.179 8.453 1.00 95.38 94 GLY A CA 1
ATOM 761 C C . GLY A 1 94 ? -1.973 -11.000 6.935 1.00 95.38 94 GLY A C 1
ATOM 762 O O . GLY A 1 94 ? -1.400 -11.824 6.231 1.00 95.38 94 GLY A O 1
ATOM 763 N N . ASP A 1 95 ? -2.609 -9.944 6.429 1.00 96.25 95 ASP A N 1
ATOM 764 C CA . ASP A 1 95 ? -2.556 -9.609 5.011 1.00 96.25 95 ASP A CA 1
ATOM 765 C C . ASP A 1 95 ? -1.223 -8.961 4.635 1.00 96.25 95 ASP A C 1
ATOM 767 O O . ASP A 1 95 ? -0.736 -8.065 5.334 1.00 96.25 95 ASP A O 1
ATOM 771 N N . ASP A 1 96 ? -0.713 -9.313 3.459 1.00 97.00 96 ASP A N 1
ATOM 772 C CA . ASP A 1 96 ? 0.493 -8.720 2.894 1.00 97.00 96 ASP A CA 1
ATOM 773 C C . ASP A 1 96 ? 0.166 -8.004 1.573 1.00 97.00 96 ASP A C 1
ATOM 775 O O . ASP A 1 96 ? -0.377 -8.587 0.635 1.00 97.00 96 ASP A O 1
ATOM 779 N N . LEU A 1 97 ? 0.537 -6.726 1.471 1.00 97.62 97 LEU A N 1
ATOM 780 C CA . LEU A 1 97 ? 0.508 -5.977 0.214 1.00 97.62 97 LEU A CA 1
ATOM 781 C C . LEU A 1 97 ? 1.918 -5.894 -0.365 1.00 97.62 97 LEU A C 1
ATOM 783 O O . LEU A 1 97 ? 2.811 -5.302 0.249 1.00 97.62 97 LEU A O 1
ATOM 787 N N . LEU A 1 98 ? 2.096 -6.432 -1.568 1.00 97.44 98 LEU A N 1
ATOM 788 C CA . LEU A 1 98 ? 3.319 -6.321 -2.352 1.00 97.44 98 LEU A CA 1
ATOM 789 C C . LEU A 1 98 ? 3.179 -5.222 -3.406 1.00 97.44 98 LEU A C 1
ATOM 791 O O . LEU A 1 98 ? 2.145 -5.091 -4.058 1.00 97.44 98 LEU A O 1
ATOM 795 N N . PHE A 1 99 ? 4.249 -4.457 -3.585 1.00 97.44 99 PHE A N 1
ATOM 796 C CA . PHE A 1 99 ? 4.396 -3.458 -4.632 1.00 97.44 99 PHE A CA 1
ATOM 797 C C . PHE A 1 99 ? 5.717 -3.670 -5.375 1.00 97.44 99 PHE A C 1
ATOM 799 O O . PHE A 1 99 ? 6.789 -3.597 -4.766 1.00 97.44 99 PHE A O 1
ATOM 806 N N . PHE A 1 100 ? 5.636 -3.902 -6.681 1.00 97.00 100 PHE A N 1
ATOM 807 C CA . PHE A 1 100 ? 6.784 -3.986 -7.578 1.00 97.00 100 PHE A CA 1
ATOM 808 C C . PHE A 1 100 ? 7.008 -2.611 -8.217 1.00 97.00 100 PHE A C 1
ATOM 810 O O . PHE A 1 100 ? 6.207 -2.200 -9.056 1.00 97.00 100 PHE A O 1
ATOM 817 N N . PRO A 1 101 ? 8.052 -1.863 -7.810 1.00 94.69 101 PRO A N 1
ATOM 818 C CA . PRO A 1 101 ? 8.260 -0.498 -8.285 1.00 94.69 101 PRO A CA 1
ATOM 819 C C . PRO A 1 101 ? 8.572 -0.429 -9.783 1.00 94.69 101 PRO A C 1
ATOM 821 O O . PRO A 1 101 ? 8.152 0.526 -10.427 1.00 94.69 101 PRO A O 1
ATOM 824 N N . ASP A 1 102 ? 9.250 -1.438 -10.329 1.00 95.00 102 ASP A N 1
ATOM 825 C CA . ASP A 1 102 ? 9.717 -1.431 -11.720 1.00 95.00 102 ASP A CA 1
ATOM 826 C C . ASP A 1 102 ? 8.566 -1.626 -12.718 1.00 95.00 102 ASP A C 1
ATOM 828 O O . ASP A 1 102 ? 8.535 -0.980 -13.761 1.00 95.00 102 ASP A O 1
ATOM 832 N N . SER A 1 103 ? 7.591 -2.481 -12.385 1.00 94.19 103 SER A N 1
ATOM 833 C CA . SER A 1 103 ? 6.389 -2.718 -13.199 1.00 94.19 103 SER A CA 1
ATOM 834 C C . SER A 1 103 ? 5.177 -1.890 -12.760 1.00 94.19 103 SER A C 1
ATOM 836 O O . SER A 1 103 ? 4.143 -1.903 -13.425 1.00 94.19 103 SER A O 1
ATOM 838 N N . ASN A 1 104 ? 5.295 -1.154 -11.650 1.00 93.75 104 ASN A N 1
ATOM 839 C CA . ASN A 1 104 ? 4.201 -0.450 -10.983 1.00 93.75 104 ASN A CA 1
ATOM 840 C C . ASN A 1 104 ? 3.000 -1.363 -10.650 1.00 93.75 104 ASN A C 1
ATOM 842 O O . ASN A 1 104 ? 1.838 -0.977 -10.790 1.00 93.75 104 ASN A O 1
ATOM 846 N N . GLU A 1 105 ? 3.277 -2.590 -10.204 1.00 95.94 105 GLU A N 1
ATOM 847 C CA . GLU A 1 105 ? 2.247 -3.596 -9.938 1.00 95.94 105 GLU A CA 1
ATOM 848 C C . GLU A 1 105 ? 2.010 -3.824 -8.452 1.00 95.94 105 GLU A C 1
ATOM 850 O O . GLU A 1 105 ? 2.946 -3.892 -7.651 1.00 95.94 105 GLU A O 1
ATOM 855 N N . TYR A 1 106 ? 0.737 -4.004 -8.105 1.00 97.75 106 TYR A N 1
ATOM 856 C CA . TYR A 1 106 ? 0.294 -4.308 -6.755 1.00 97.75 106 TYR A CA 1
ATOM 857 C C . TYR A 1 106 ? -0.312 -5.705 -6.684 1.00 97.75 106 TYR A C 1
ATOM 859 O O . TYR A 1 106 ? -1.187 -6.055 -7.477 1.00 97.75 106 TYR A O 1
ATOM 867 N N . PHE A 1 107 ? 0.120 -6.476 -5.690 1.00 97.38 107 PHE A N 1
ATOM 868 C CA . PHE A 1 107 ? -0.420 -7.798 -5.393 1.00 97.38 107 PHE A CA 1
ATOM 869 C C . PHE A 1 107 ? -0.822 -7.874 -3.928 1.00 97.38 107 PHE A C 1
ATOM 871 O O . PHE A 1 107 ? -0.051 -7.503 -3.041 1.00 97.38 107 PHE A O 1
ATOM 878 N N . PHE A 1 108 ? -2.025 -8.369 -3.682 1.00 97.06 108 PHE A N 1
ATOM 879 C CA . PHE A 1 108 ? -2.592 -8.534 -2.361 1.00 97.06 108 PHE A CA 1
ATOM 880 C C . PHE A 1 108 ? -2.601 -10.017 -1.989 1.00 97.06 108 PHE A C 1
ATOM 882 O O . PHE A 1 108 ? -3.191 -10.840 -2.686 1.00 97.06 108 PHE A O 1
ATOM 889 N N . PHE A 1 109 ? -1.945 -10.360 -0.889 1.00 96.75 109 PHE A N 1
ATOM 890 C CA . PHE A 1 109 ? -1.932 -11.702 -0.322 1.00 96.75 109 PHE A CA 1
ATOM 891 C C . PHE A 1 109 ? -2.841 -11.694 0.901 1.00 96.75 109 PHE A C 1
ATOM 893 O O . PHE A 1 109 ? -2.503 -11.120 1.936 1.00 96.75 109 PHE A O 1
ATOM 900 N N . TYR 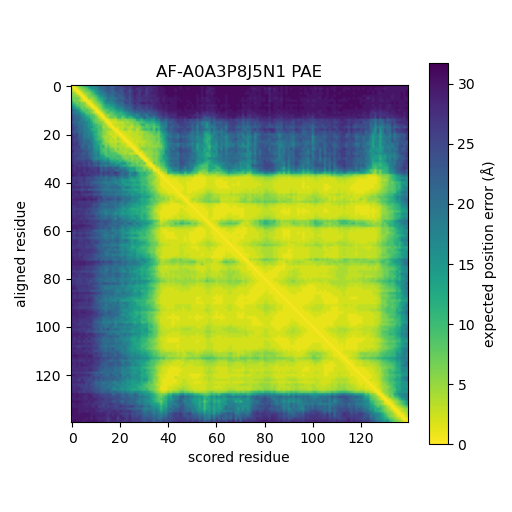A 1 110 ? -4.020 -12.293 0.755 1.00 95.81 110 TYR A N 1
ATOM 901 C CA . TYR A 1 110 ? -4.980 -12.411 1.845 1.00 95.81 110 TYR A CA 1
ATOM 902 C C . TYR A 1 110 ? -4.569 -13.526 2.799 1.00 95.81 110 TYR A C 1
ATOM 904 O O . TYR A 1 110 ? -4.213 -14.625 2.363 1.00 95.81 110 TYR A O 1
ATOM 912 N N . SER A 1 111 ? -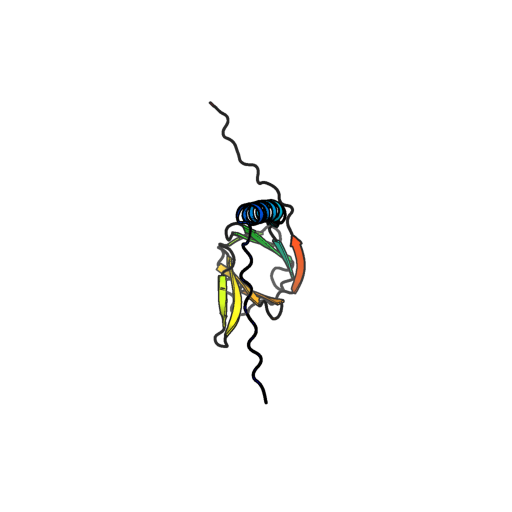4.650 -13.250 4.100 1.00 94.88 111 SER A N 1
ATOM 913 C CA . SER A 1 111 ? -4.366 -14.249 5.130 1.00 94.88 111 SER A CA 1
ATOM 914 C C . SER A 1 111 ? -5.205 -15.516 4.907 1.00 94.88 111 SER A C 1
ATOM 916 O O . SER A 1 111 ? -6.425 -15.451 4.760 1.00 94.88 111 SER A O 1
ATOM 918 N N . GLY A 1 112 ? -4.542 -16.673 4.843 1.00 92.81 112 GLY A N 1
ATOM 919 C CA . GLY A 1 112 ? -5.185 -17.972 4.613 1.00 92.81 112 GLY A CA 1
ATOM 920 C C . GLY A 1 112 ? -5.489 -18.320 3.149 1.00 92.81 112 GLY A C 1
ATOM 921 O O . GLY A 1 112 ? -5.992 -19.413 2.896 1.00 92.81 112 GLY A O 1
ATOM 922 N N . MET A 1 113 ? -5.169 -17.455 2.179 1.00 93.75 113 MET A N 1
ATOM 923 C CA . MET A 1 113 ? -5.356 -17.739 0.750 1.00 93.75 113 MET A CA 1
ATOM 924 C C . MET A 1 113 ? -4.027 -18.024 0.044 1.00 93.75 113 MET A C 1
ATOM 926 O O . MET A 1 113 ? -3.027 -17.348 0.270 1.00 93.75 113 MET A O 1
ATOM 930 N N . ALA A 1 114 ? -4.021 -19.019 -0.849 1.00 90.81 114 ALA A N 1
ATOM 931 C CA . ALA A 1 114 ? -2.821 -19.411 -1.594 1.00 90.81 114 ALA A CA 1
ATOM 932 C C . ALA A 1 114 ? -2.556 -18.533 -2.831 1.00 90.81 114 ALA A C 1
ATOM 934 O O . ALA A 1 114 ? -1.408 -18.360 -3.237 1.00 90.81 114 ALA A O 1
ATOM 935 N N . THR A 1 115 ? -3.610 -17.995 -3.449 1.00 92.88 115 THR A N 1
ATOM 936 C CA . THR A 1 115 ? -3.519 -17.215 -4.688 1.00 92.88 115 THR A CA 1
ATOM 937 C C . THR A 1 115 ? -3.542 -15.715 -4.390 1.00 92.88 115 THR A C 1
ATOM 939 O O . THR A 1 115 ? -4.503 -15.254 -3.768 1.00 92.88 115 THR A O 1
ATOM 942 N N . PRO A 1 116 ? -2.542 -14.939 -4.843 1.00 94.88 116 PRO A N 1
ATOM 943 C CA . PRO A 1 116 ? -2.569 -13.491 -4.700 1.00 94.88 116 PRO A CA 1
ATOM 944 C C . PRO A 1 116 ? -3.581 -12.845 -5.648 1.00 94.88 116 PRO A C 1
ATOM 946 O O . PRO A 1 116 ? -3.815 -13.327 -6.756 1.00 94.88 116 PRO A O 1
ATOM 949 N N . ASP A 1 117 ? -4.126 -11.711 -5.227 1.00 96.06 117 ASP A N 1
ATOM 950 C CA . ASP A 1 117 ? -5.016 -10.869 -6.023 1.00 96.06 117 ASP A CA 1
ATOM 951 C C . ASP A 1 117 ? -4.227 -9.705 -6.629 1.00 96.06 117 ASP A C 1
ATOM 953 O O . ASP A 1 117 ? -3.552 -8.957 -5.919 1.00 96.06 117 ASP A O 1
ATOM 957 N N . ARG A 1 118 ? -4.276 -9.556 -7.953 1.00 96.38 118 ARG A N 1
ATOM 958 C CA . ARG A 1 118 ? -3.613 -8.446 -8.643 1.00 96.38 118 ARG A CA 1
ATOM 959 C C . ARG A 1 118 ? -4.514 -7.220 -8.585 1.00 96.38 118 ARG A C 1
ATOM 961 O O . ARG A 1 118 ? -5.613 -7.234 -9.133 1.00 96.38 118 ARG A O 1
ATOM 968 N N . CYS A 1 119 ? -4.022 -6.140 -7.989 1.00 96.94 119 CYS A N 1
ATOM 969 C CA . CYS A 1 119 ? -4.775 -4.899 -7.874 1.00 96.94 119 CYS A CA 1
ATOM 970 C C . CYS A 1 119 ? -4.333 -3.863 -8.911 1.00 96.94 119 CYS A C 1
ATOM 972 O O . CYS A 1 119 ? -3.148 -3.725 -9.221 1.00 96.94 119 CYS A O 1
ATOM 974 N N . VAL A 1 120 ? -5.292 -3.086 -9.410 1.00 96.50 120 VAL A N 1
ATOM 975 C CA . VAL A 1 120 ? -5.060 -1.993 -10.361 1.00 96.50 120 VAL A CA 1
ATOM 976 C C . VAL A 1 120 ? -5.098 -0.660 -9.626 1.00 96.50 120 VAL A C 1
ATOM 978 O O . VAL A 1 120 ? -5.991 -0.418 -8.819 1.00 96.50 120 VAL A O 1
ATOM 981 N N . VAL A 1 121 ? -4.143 0.224 -9.906 1.00 97.38 121 VAL A N 1
ATOM 982 C CA . VAL A 1 121 ? -4.162 1.586 -9.362 1.00 97.38 121 VAL A CA 1
ATOM 983 C C . VAL A 1 121 ? -5.325 2.357 -9.981 1.00 97.38 121 VAL A C 1
ATOM 985 O O . VAL A 1 121 ? -5.389 2.512 -11.196 1.00 97.38 121 VAL A O 1
ATOM 988 N N . GLN A 1 122 ? -6.235 2.844 -9.142 1.00 97.19 122 GLN A N 1
ATOM 989 C CA . GLN A 1 122 ? -7.303 3.757 -9.551 1.00 97.19 122 GLN A CA 1
ATOM 990 C C . GLN A 1 122 ? -6.858 5.209 -9.411 1.00 97.19 122 GLN A C 1
ATOM 992 O O . GLN A 1 122 ? -7.113 6.031 -10.282 1.00 97.19 122 GLN A O 1
ATOM 997 N N . GLU A 1 123 ? -6.197 5.525 -8.300 1.00 96.62 123 GLU A N 1
ATOM 998 C CA . GLU A 1 123 ? -5.823 6.892 -7.967 1.00 96.62 123 GLU A CA 1
ATOM 999 C C . GLU A 1 123 ? -4.595 6.893 -7.058 1.00 96.62 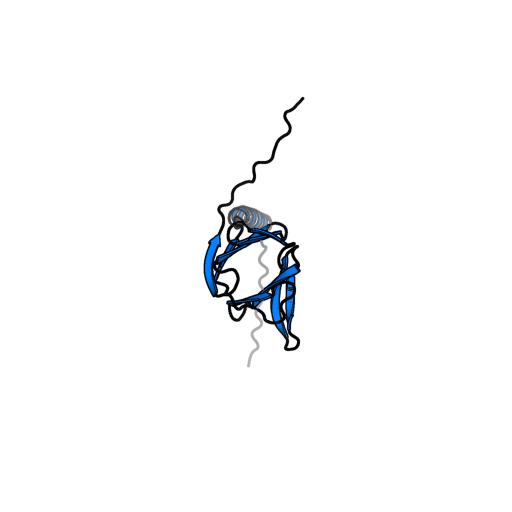123 GLU A C 1
ATOM 1001 O O . GLU A 1 123 ? -4.439 6.021 -6.202 1.00 96.62 123 GLU A O 1
ATOM 1006 N N . THR A 1 124 ? -3.729 7.889 -7.220 1.00 96.19 124 THR A N 1
ATOM 1007 C CA . THR A 1 124 ? -2.675 8.206 -6.254 1.00 96.19 124 THR A CA 1
ATOM 1008 C C . THR A 1 124 ? -2.842 9.653 -5.846 1.00 96.19 124 THR A C 1
ATOM 1010 O O . THR A 1 124 ? -2.935 10.525 -6.707 1.00 96.19 124 THR A O 1
ATOM 1013 N N . TYR A 1 125 ? -2.864 9.915 -4.547 1.00 93.69 125 TYR A N 1
ATOM 1014 C CA . TYR A 1 125 ? -3.021 11.267 -4.037 1.00 93.69 125 TYR A CA 1
ATOM 1015 C C . TYR A 1 125 ? -2.186 11.491 -2.787 1.00 93.69 125 TYR A C 1
ATOM 1017 O O . TYR A 1 125 ? -1.692 10.570 -2.134 1.00 93.69 125 TYR A O 1
ATOM 1025 N N . THR A 1 126 ? -2.021 12.762 -2.467 1.00 91.12 126 THR A N 1
ATOM 1026 C CA . THR A 1 126 ? -1.231 13.227 -1.342 1.00 91.12 126 THR A CA 1
ATOM 1027 C C . THR A 1 126 ? -2.180 13.840 -0.326 1.00 91.12 126 THR A C 1
ATOM 1029 O O . THR A 1 126 ? -2.995 14.693 -0.672 1.00 91.12 126 THR A O 1
ATOM 1032 N N . TYR A 1 127 ? -2.099 13.404 0.927 1.00 85.94 127 TYR A N 1
ATOM 1033 C CA . TYR A 1 127 ? -2.858 14.026 1.999 1.00 85.94 127 TYR A CA 1
ATOM 1034 C C . TYR A 1 127 ? -2.361 15.452 2.229 1.00 85.94 127 TYR A C 1
ATOM 1036 O O . TYR A 1 127 ? -1.143 15.677 2.234 1.00 85.94 127 TYR A O 1
ATOM 1044 N N . PRO A 1 128 ? -3.272 16.409 2.482 1.00 78.19 128 PRO A N 1
ATOM 1045 C CA . PRO A 1 128 ? -2.856 17.710 2.971 1.00 78.19 128 PRO A CA 1
ATOM 1046 C C . PRO A 1 128 ? -2.079 17.513 4.275 1.00 78.19 128 PRO A C 1
ATOM 1048 O O . PRO A 1 128 ? -2.387 16.626 5.075 1.00 78.19 128 PRO A O 1
ATOM 1051 N N . ILE A 1 129 ? -1.057 18.336 4.493 1.00 66.88 129 ILE A N 1
ATOM 1052 C CA . ILE A 1 129 ? -0.318 18.348 5.755 1.00 66.88 129 ILE A CA 1
ATOM 1053 C C . ILE A 1 129 ? -1.241 18.958 6.806 1.00 66.88 129 ILE A C 1
ATOM 1055 O O . ILE A 1 129 ? -1.226 20.156 7.066 1.00 66.88 129 ILE A O 1
ATOM 1059 N N . THR A 1 130 ? -2.092 18.132 7.399 1.00 56.62 130 THR A N 1
ATOM 1060 C CA . THR A 1 130 ? -2.804 18.482 8.619 1.00 56.62 130 THR A CA 1
ATOM 1061 C C . THR A 1 130 ? -1.861 18.231 9.780 1.00 56.62 130 THR A C 1
ATOM 1063 O O . THR A 1 130 ? -1.504 17.086 10.061 1.00 56.62 130 THR A O 1
ATOM 1066 N N . GLN A 1 131 ? -1.442 19.300 10.460 1.00 56.72 131 GLN A N 1
ATOM 1067 C CA . GLN A 1 131 ? -0.883 19.170 11.801 1.00 56.72 131 GLN A CA 1
ATOM 1068 C C . GLN A 1 131 ? -1.919 18.425 12.645 1.00 56.72 131 GLN A C 1
ATOM 1070 O O . GLN A 1 131 ? -3.024 18.926 12.853 1.00 56.72 131 GLN A O 1
ATOM 1075 N N . LEU A 1 132 ? -1.594 17.203 13.075 1.00 55.53 132 LEU A N 1
ATOM 1076 C CA . LEU A 1 132 ? -2.464 16.475 13.989 1.00 55.53 132 LEU A CA 1
ATOM 1077 C C . LEU A 1 132 ? -2.613 17.329 15.254 1.00 55.53 132 LEU A C 1
ATOM 1079 O O . LEU A 1 132 ? -1.596 17.798 15.776 1.00 55.53 132 LEU A O 1
ATOM 1083 N N . PRO A 1 133 ? -3.839 17.570 15.743 1.00 55.66 133 PRO A N 1
ATOM 1084 C CA . PRO A 1 133 ? -4.027 18.369 16.940 1.00 55.66 133 PRO A CA 1
ATOM 1085 C C . PRO A 1 133 ? -3.296 17.692 18.103 1.00 55.66 133 PRO A C 1
ATOM 1087 O O . PRO A 1 133 ? -3.646 16.589 18.521 1.00 55.66 133 PRO A O 1
ATOM 1090 N N . PHE A 1 134 ? -2.251 18.340 18.621 1.00 59.47 134 PHE A N 1
ATOM 1091 C CA . PHE A 1 134 ? -1.616 17.903 19.856 1.00 59.47 134 PHE A CA 1
ATOM 1092 C C . PHE A 1 134 ? -2.539 18.277 21.010 1.00 59.47 134 PHE A C 1
ATOM 1094 O O . PHE A 1 134 ? -2.806 19.459 21.243 1.00 59.47 134 PHE A O 1
ATOM 1101 N N . TYR A 1 135 ? -3.022 17.281 21.747 1.00 61.94 135 TYR A N 1
ATOM 1102 C CA . TYR A 1 135 ? -3.793 17.536 22.954 1.00 61.94 135 TYR A CA 1
ATOM 1103 C C . TYR A 1 135 ? -2.857 18.096 24.033 1.00 61.94 135 TYR A C 1
ATOM 1105 O O . TYR A 1 135 ? -2.129 17.354 24.695 1.00 61.94 135 TYR A O 1
ATOM 1113 N N . LYS A 1 136 ? -2.839 19.423 24.210 1.00 71.19 136 LYS A N 1
ATOM 1114 C CA . LYS A 1 136 ? -2.195 20.036 25.375 1.00 71.19 136 LYS A CA 1
ATOM 1115 C C . LYS A 1 136 ? -3.082 19.769 26.584 1.00 71.19 136 LYS A C 1
ATOM 1117 O O . LYS A 1 136 ? -4.211 20.246 26.639 1.00 71.19 136 LYS A O 1
ATOM 1122 N N . LYS A 1 137 ? -2.563 19.019 27.557 1.00 71.56 137 LYS A N 1
ATOM 1123 C CA . LYS A 1 137 ? -3.199 18.910 28.871 1.00 71.56 137 LYS A CA 1
ATOM 1124 C C . LYS A 1 137 ? -3.355 20.335 29.432 1.00 71.56 137 LYS A C 1
ATOM 1126 O O . LYS A 1 137 ? -2.356 21.060 29.422 1.00 71.56 137 LYS A O 1
ATOM 1131 N N . PRO A 1 138 ? -4.554 20.762 29.867 1.00 69.56 138 PRO A N 1
ATOM 1132 C CA . PRO A 1 138 ? -4.714 22.077 30.474 1.00 69.56 138 PRO A CA 1
ATOM 1133 C C . PRO A 1 138 ? -3.761 22.202 31.667 1.00 69.56 138 PRO A C 1
ATOM 1135 O O . PRO A 1 138 ? -3.569 21.237 32.416 1.00 69.56 138 PRO A O 1
ATOM 1138 N N . ALA A 1 139 ? -3.116 23.364 31.794 1.00 75.88 139 ALA A N 1
ATOM 1139 C CA . ALA A 1 139 ? -2.331 23.681 32.980 1.00 75.88 139 ALA A CA 1
ATOM 1140 C C . ALA A 1 139 ? -3.255 23.576 34.204 1.00 75.88 139 ALA A C 1
ATOM 1142 O O . ALA A 1 139 ? -4.412 23.991 34.127 1.00 75.88 139 ALA A O 1
ATOM 1143 N N . LYS A 1 140 ? -2.763 22.931 35.266 1.00 61.69 140 LYS A N 1
ATOM 1144 C CA . LYS A 1 140 ? -3.489 22.801 36.533 1.00 61.69 140 LYS A CA 1
ATOM 1145 C C . LYS A 1 140 ? -3.727 24.161 37.169 1.00 61.69 140 LYS A C 1
ATOM 1147 O O . LYS A 1 140 ? -2.810 25.004 37.059 1.00 61.69 140 LYS A O 1
#

Radius of gyration: 25.79 Å; Cα contacts (8 Å, |Δi|>4): 222; chains: 1; bounding box: 75×56×67 Å

Solvent-accessible surface area (backbone atoms only — not comparable to full-atom values): 8444 Å² total; per-residue (Å²): 138,85,82,86,81,83,82,85,80,87,71,87,75,59,63,70,62,56,53,52,52,53,54,54,55,53,62,61,55,63,78,67,59,74,81,83,58,34,38,34,38,32,28,42,30,82,87,68,39,59,34,38,41,36,41,44,77,92,45,33,25,36,38,38,35,90,94,47,76,48,48,25,81,17,75,43,82,51,61,48,98,85,67,50,62,33,34,41,32,55,32,79,85,55,30,37,42,38,37,29,73,89,79,72,43,37,37,38,35,50,59,96,52,92,70,67,38,70,32,43,81,75,46,76,50,67,48,78,83,68,79,73,83,75,85,73,77,76,81,129

pLDDT: mean 83.12, std 17.27, range [35.62, 98.06]

Organism: Raoultella terrigena (NCBI:txid577)

Nearest PDB structures (foldseek):
  8rth-assembly1_A  TM=4.083E-01  e=1.588E-01  Trypanosoma brucei
  4hab-assembly3_C  TM=4.230E-01  e=3.839E+00  Homo sapiens
  6zgp-assembly1_C  TM=3.732E-01  e=2.820E+00  Acinetobacter baumannii
  4hco-assembly2_A  TM=3.984E-01  e=7.111E+00  Homo sapiens

Sequence (140 aa):
MERYVIPLKNSPVNYKIFMKFILLTSLIGLFLSPAWASTAVKLSCSLRQSVTISRFHYKLSTMKWGEHFQVASGMKQAQTKSHVPFRITRFQNGDDLLFFPDSNEYFFFYSGMATPDRCVVQETYTYPITQLPFYKKPAK

Secondary structure (DSSP, 8-state):
---PPPP-------HHHHHHHHHHHHHHHGGG------EEEEEEETTTEEEEEEEETTTEEEEEETTEEEEES--EEEE-TT--EEEEEEBTTS-EEEEETTTTEEEEE-TT-SSPEEEEEEEEEE---------PPPP-

Mean predicted aligned error: 12.31 Å